Protein AF-A0AAW2A9U1-F1 (afdb_monomer_lite)

Radius of gyration: 33.57 Å; chains: 1; bounding box: 86×28×96 Å

Secondary structure (DSSP, 8-state):
-----------SSSSSSSSSSSSHHHHHHHHHHHHHHHHHHHHHHHHHHHHHHHHHHHHHHHHHHHHHHHHHT--THHHHHHHHHHHHHHHHHHHHHHHHHHHHHHHHHHHHHHHHH-

pLDDT: mean 83.43, std 19.93, range [36.94, 97.88]

Sequence (118 aa):
MSLSVKSYWPLLHLLDQGTECTLISRRKCNDQAQKRKALEDDIEDLEKKKRILVQLSTSLQKDADQLAEEAEGKAGTLIAHLITKSNTRRKRYKEKTNELQQIETELDTKGKELRSIQ

Organism: Culter alburnus (NCBI:txid194366)

Foldseek 3Di:
DDDDDDDDDPPPPPDPPPPVPPDPVVVVVVVLVVVLVVLVVVLVVLVVVLVVLVVLLVVLLVQLVVLQVVLVPDDDVSSVVSPVSSVVSVVVSVVSVVVSVVSVVVSVVSVVVSVVSD

Structure (mmCIF, N/CA/C/O backbone):
data_AF-A0AAW2A9U1-F1
#
_entry.id   AF-A0AAW2A9U1-F1
#
loop_
_atom_site.group_PDB
_atom_site.id
_atom_site.type_symbol
_atom_site.label_atom_id
_atom_site.label_alt_id
_atom_site.label_comp_id
_atom_site.label_asym_id
_atom_site.label_entity_id
_atom_site.label_seq_id
_atom_site.pdbx_PDB_ins_code
_atom_site.Cartn_x
_atom_site.Cartn_y
_atom_site.Cartn_z
_atom_site.occupancy
_atom_site.B_iso_or_equiv
_atom_site.auth_seq_id
_atom_site.auth_comp_id
_atom_site.auth_asym_id
_atom_site.auth_atom_id
_atom_site.pdbx_PDB_model_num
ATOM 1 N N . MET A 1 1 ? 66.330 -21.352 -68.884 1.00 36.94 1 MET A N 1
ATOM 2 C CA . MET A 1 1 ? 66.269 -21.544 -67.416 1.00 36.94 1 MET A CA 1
ATOM 3 C C . MET A 1 1 ? 65.740 -20.236 -66.842 1.00 36.94 1 MET A C 1
ATOM 5 O O . MET A 1 1 ? 66.300 -19.216 -67.194 1.00 36.94 1 MET A O 1
ATOM 9 N N . SER A 1 2 ? 64.652 -20.110 -66.094 1.00 40.06 2 SER A N 1
ATOM 10 C CA . SER A 1 2 ? 63.727 -21.062 -65.489 1.00 40.06 2 SER A CA 1
ATOM 11 C C . SER A 1 2 ? 62.408 -20.317 -65.246 1.00 40.06 2 SER A C 1
ATOM 13 O O . SER A 1 2 ? 62.415 -19.149 -64.867 1.00 40.06 2 SER A O 1
ATOM 15 N N . LEU A 1 3 ? 61.286 -20.993 -65.482 1.00 43.03 3 LEU A N 1
ATOM 16 C CA . LEU A 1 3 ? 59.955 -20.571 -65.051 1.00 43.03 3 LEU A CA 1
ATOM 17 C C . LEU A 1 3 ? 59.858 -20.683 -63.523 1.00 43.03 3 LEU A C 1
ATOM 19 O O . LEU A 1 3 ? 60.186 -21.745 -62.997 1.00 43.03 3 LEU A O 1
ATOM 23 N N . SER A 1 4 ? 59.321 -19.674 -62.828 1.00 40.41 4 SER A N 1
ATOM 24 C CA . SER A 1 4 ? 58.423 -19.944 -61.695 1.00 40.41 4 SER A CA 1
ATOM 25 C C . SER A 1 4 ? 57.732 -18.713 -61.112 1.00 40.41 4 SER A C 1
ATOM 27 O O . SER A 1 4 ? 58.341 -17.864 -60.477 1.00 40.41 4 SER A O 1
ATOM 29 N N . VAL A 1 5 ? 56.415 -18.722 -61.320 1.00 42.75 5 VAL A N 1
ATOM 30 C CA . VAL A 1 5 ? 55.359 -18.503 -60.323 1.00 42.75 5 VAL A CA 1
ATOM 31 C C . VAL A 1 5 ? 55.284 -17.130 -59.643 1.00 42.75 5 VAL A C 1
ATOM 33 O O . VAL A 1 5 ? 55.819 -16.870 -58.568 1.00 42.75 5 VAL A O 1
ATOM 36 N N . LYS A 1 6 ? 54.423 -16.310 -60.261 1.00 50.88 6 LYS A N 1
ATOM 37 C CA . LYS A 1 6 ? 53.470 -15.396 -59.615 1.00 50.88 6 LYS A CA 1
ATOM 38 C C . LYS A 1 6 ? 53.090 -15.878 -58.210 1.00 50.88 6 LYS A C 1
ATOM 40 O O . LYS A 1 6 ? 52.262 -16.774 -58.072 1.00 50.88 6 LYS A O 1
ATOM 45 N N . SER A 1 7 ? 53.639 -15.235 -57.190 1.00 43.06 7 SER A N 1
ATOM 46 C CA . SER A 1 7 ? 53.168 -15.375 -55.815 1.00 43.06 7 SER A CA 1
ATOM 47 C C . SER A 1 7 ? 52.505 -14.063 -55.430 1.00 43.06 7 SER A C 1
ATOM 49 O O . SER A 1 7 ? 53.150 -13.069 -55.110 1.00 43.06 7 SER A O 1
ATOM 51 N N . TYR A 1 8 ? 51.189 -14.076 -55.604 1.00 46.06 8 TYR A N 1
ATOM 52 C CA . TYR A 1 8 ? 50.225 -13.102 -55.121 1.00 46.06 8 TYR A CA 1
ATOM 53 C C . TYR A 1 8 ? 50.543 -12.704 -53.676 1.00 46.06 8 TYR A C 1
ATOM 55 O O . TYR A 1 8 ? 50.451 -13.541 -52.784 1.00 46.06 8 TYR A O 1
ATOM 63 N N . TRP A 1 9 ? 50.844 -11.430 -53.438 1.00 41.84 9 TRP A N 1
ATOM 64 C CA . TRP A 1 9 ? 50.662 -10.818 -52.123 1.00 41.84 9 TRP A CA 1
ATOM 65 C C . TRP A 1 9 ? 50.080 -9.405 -52.277 1.00 41.84 9 TRP A C 1
ATOM 67 O O . TRP A 1 9 ? 50.807 -8.418 -52.213 1.00 41.84 9 TRP A O 1
ATOM 77 N N . PRO A 1 10 ? 48.755 -9.270 -52.463 1.00 46.47 10 PRO A N 1
ATOM 78 C CA . PRO A 1 10 ? 48.037 -8.068 -52.089 1.00 46.47 10 PRO A CA 1
ATOM 79 C C . PRO A 1 10 ? 47.206 -8.389 -50.841 1.00 46.47 10 PRO A C 1
ATOM 81 O O . PRO A 1 10 ? 45.990 -8.526 -50.902 1.00 46.47 10 PRO A O 1
ATOM 84 N N . LEU A 1 11 ? 47.873 -8.562 -49.701 1.00 49.69 11 LEU A N 1
ATOM 85 C CA . LEU A 1 11 ? 47.223 -8.701 -48.390 1.00 49.69 11 LEU A CA 1
ATOM 86 C C . LEU A 1 11 ? 47.723 -7.639 -47.405 1.00 49.69 11 LEU A C 1
ATOM 88 O O . LEU A 1 11 ? 47.789 -7.862 -46.204 1.00 49.69 11 LEU A O 1
ATOM 92 N N . LEU A 1 12 ? 48.048 -6.451 -47.920 1.00 44.00 12 LEU A N 1
ATOM 93 C CA . LEU A 1 12 ? 48.275 -5.257 -47.102 1.00 44.00 12 LEU A CA 1
ATOM 94 C C . LEU A 1 12 ? 47.328 -4.110 -47.482 1.00 44.00 12 LEU A C 1
ATOM 96 O O . LEU A 1 12 ? 47.681 -2.941 -47.403 1.00 44.00 12 LEU A O 1
ATOM 100 N N . HIS A 1 13 ? 46.118 -4.449 -47.930 1.00 45.19 13 HIS A N 1
ATOM 101 C CA . HIS A 1 13 ? 45.089 -3.460 -48.256 1.00 45.19 13 HIS A CA 1
ATOM 102 C C . HIS A 1 13 ? 43.709 -3.846 -47.713 1.00 45.19 13 HIS A C 1
ATOM 104 O O . HIS A 1 13 ? 42.690 -3.562 -48.333 1.00 45.19 13 HIS A O 1
ATOM 110 N N . LEU A 1 14 ? 43.674 -4.542 -46.570 1.00 45.81 14 LEU A N 1
ATOM 111 C CA . LEU A 1 14 ? 42.421 -4.976 -45.949 1.00 45.81 14 LEU A CA 1
ATOM 112 C C . LEU A 1 14 ? 42.474 -4.977 -44.412 1.00 45.81 14 LEU A C 1
ATOM 114 O O . LEU A 1 14 ? 41.979 -5.896 -43.771 1.00 45.81 14 LEU A O 1
ATOM 118 N N . LEU A 1 15 ? 43.106 -3.968 -43.809 1.00 46.31 15 LEU A N 1
ATOM 119 C CA . LEU 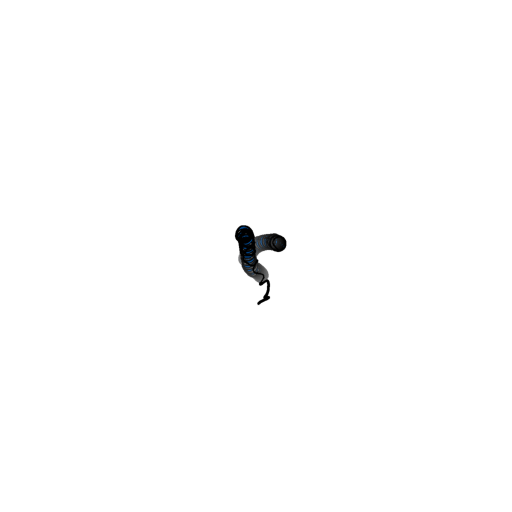A 1 15 ? 43.132 -3.825 -42.347 1.00 46.31 15 LEU A CA 1
ATOM 120 C C . LEU A 1 15 ? 42.914 -2.394 -41.847 1.00 46.31 15 LEU A C 1
ATOM 122 O O . LEU A 1 15 ? 43.143 -2.136 -40.674 1.00 46.31 15 LEU A O 1
ATOM 126 N N . ASP A 1 16 ? 42.407 -1.493 -42.695 1.00 41.94 16 ASP A N 1
ATOM 127 C CA . ASP A 1 16 ? 42.149 -0.103 -42.286 1.00 41.94 16 ASP A CA 1
ATOM 128 C C . ASP A 1 16 ? 40.764 0.422 -42.697 1.00 41.94 16 ASP A C 1
ATOM 130 O O . ASP A 1 16 ? 40.576 1.589 -43.013 1.00 41.94 16 ASP A O 1
ATOM 134 N N . GLN A 1 17 ? 39.759 -0.461 -42.714 1.00 42.12 17 GLN A N 1
ATOM 135 C CA . GLN A 1 17 ? 38.342 -0.073 -42.839 1.00 42.12 17 GLN A CA 1
ATOM 136 C C . GLN A 1 17 ? 37.445 -0.835 -41.849 1.00 42.12 17 GLN A C 1
ATOM 138 O O . GLN A 1 17 ? 36.319 -1.206 -42.167 1.00 42.12 17 GLN A O 1
ATOM 143 N N . GLY A 1 18 ? 37.952 -1.114 -40.642 1.00 44.97 18 GLY A N 1
ATOM 144 C CA . GLY A 1 18 ? 37.230 -1.909 -39.638 1.00 44.97 18 GLY A CA 1
ATOM 145 C C . GLY A 1 18 ? 37.141 -1.314 -38.232 1.00 44.97 18 GLY A C 1
ATOM 146 O O . GLY A 1 18 ? 36.465 -1.891 -37.386 1.00 44.97 18 GLY A O 1
ATOM 147 N N . THR A 1 19 ? 37.798 -0.189 -37.938 1.00 51.69 19 THR A N 1
ATOM 148 C CA . THR A 1 19 ? 37.912 0.322 -36.556 1.00 51.69 19 THR A CA 1
ATOM 149 C C . THR A 1 19 ? 37.100 1.587 -36.275 1.00 51.69 19 THR A C 1
ATOM 151 O O . THR A 1 19 ? 36.797 1.853 -35.111 1.00 51.69 19 THR A O 1
ATOM 154 N N . GLU A 1 20 ? 36.602 2.292 -37.294 1.00 43.75 20 GLU A N 1
ATOM 155 C CA . GLU A 1 20 ? 35.737 3.475 -37.114 1.00 43.75 20 GLU A CA 1
ATOM 156 C C . GLU A 1 20 ? 34.258 3.150 -36.831 1.00 43.75 20 GLU A C 1
ATOM 158 O O . GLU A 1 20 ? 33.389 4.017 -36.889 1.00 43.75 20 GLU A O 1
ATOM 163 N N . CYS A 1 21 ? 33.945 1.913 -36.439 1.00 52.94 21 CYS A N 1
ATOM 164 C CA . CYS A 1 21 ? 32.610 1.536 -35.976 1.00 52.94 21 CYS A C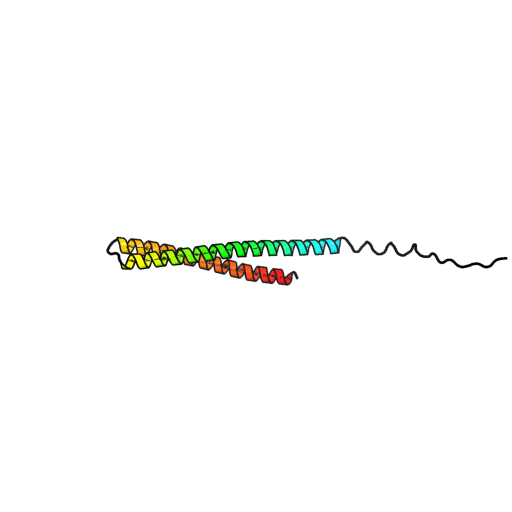A 1
ATOM 165 C C . CYS A 1 21 ? 32.632 0.992 -34.538 1.00 52.94 21 CYS A C 1
ATOM 167 O O . CYS A 1 21 ? 32.209 -0.133 -34.307 1.00 52.94 21 CYS A O 1
ATOM 169 N N . THR A 1 22 ? 33.179 1.716 -33.546 1.00 56.97 22 THR A N 1
ATOM 170 C CA . THR A 1 22 ? 33.371 1.084 -32.212 1.00 56.97 22 THR A CA 1
ATOM 171 C C . THR A 1 22 ? 33.151 1.926 -30.951 1.00 56.97 22 THR A C 1
ATOM 173 O O . THR A 1 22 ? 32.950 1.336 -29.891 1.00 56.97 22 THR A O 1
ATOM 176 N N . LEU A 1 23 ? 33.090 3.262 -30.992 1.00 57.88 23 LEU A N 1
ATOM 177 C CA . LEU A 1 23 ? 32.899 4.054 -29.757 1.00 57.88 23 LEU A CA 1
ATOM 178 C C . LEU A 1 23 ? 31.471 4.567 -29.553 1.00 57.88 23 LEU A C 1
ATOM 180 O O . LEU A 1 23 ? 30.930 4.439 -28.456 1.00 57.88 23 LEU A O 1
ATOM 184 N N . ILE A 1 24 ? 30.829 5.109 -30.591 1.00 63.50 24 ILE A N 1
ATOM 185 C CA . ILE A 1 24 ? 29.476 5.682 -30.475 1.00 63.50 24 ILE A CA 1
ATOM 186 C C . ILE A 1 24 ? 28.437 4.580 -30.223 1.00 63.50 24 ILE A C 1
ATOM 188 O O . ILE A 1 24 ? 27.625 4.706 -29.310 1.00 63.50 24 ILE A O 1
ATOM 192 N N . SER A 1 25 ? 28.498 3.471 -30.967 1.00 68.44 25 SER A N 1
ATOM 193 C CA . SER A 1 25 ? 27.601 2.319 -30.770 1.00 68.44 25 SER A CA 1
ATOM 194 C C . SER A 1 25 ? 27.806 1.651 -29.408 1.00 68.44 25 SER A C 1
ATOM 196 O O . SER A 1 25 ? 26.839 1.250 -28.766 1.00 68.44 25 SER A O 1
ATOM 198 N N . ARG A 1 26 ? 29.052 1.604 -28.916 1.00 68.44 26 ARG A N 1
ATOM 199 C CA . ARG A 1 26 ? 29.375 1.067 -27.587 1.00 68.44 26 ARG A CA 1
ATOM 200 C C . ARG A 1 26 ? 28.864 1.965 -26.461 1.00 68.44 26 ARG A C 1
ATOM 202 O O . ARG A 1 26 ? 28.325 1.446 -25.491 1.00 68.44 26 ARG A O 1
ATOM 209 N N . ARG A 1 27 ? 28.979 3.293 -26.602 1.00 70.44 27 ARG A N 1
ATOM 210 C CA . ARG A 1 27 ? 28.397 4.266 -25.660 1.00 70.44 27 ARG A CA 1
ATOM 211 C C . ARG A 1 27 ? 26.876 4.164 -25.624 1.00 70.44 27 ARG A C 1
ATOM 213 O O . ARG A 1 27 ? 26.336 3.954 -24.554 1.00 70.44 27 ARG A O 1
ATOM 220 N N . LYS A 1 28 ? 26.203 4.169 -26.781 1.00 73.44 28 LYS A N 1
ATOM 221 C CA . LYS A 1 28 ? 24.738 4.015 -26.859 1.00 73.44 28 LYS A CA 1
ATOM 222 C C . LYS A 1 28 ? 24.243 2.716 -26.210 1.00 73.44 28 LYS A C 1
ATOM 224 O O . LYS A 1 28 ? 23.271 2.746 -25.465 1.00 73.44 28 LYS A O 1
ATOM 229 N N . CYS A 1 29 ? 24.931 1.600 -26.457 1.00 74.38 29 CYS A N 1
ATOM 230 C CA . CYS A 1 29 ? 24.623 0.313 -25.829 1.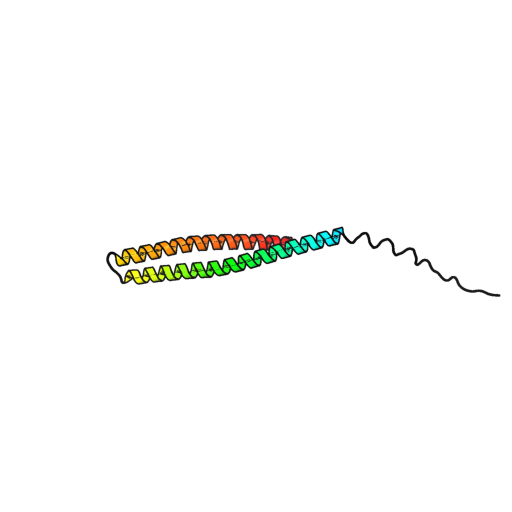00 74.38 29 CYS A CA 1
ATOM 231 C C . CYS A 1 29 ? 24.830 0.354 -24.304 1.00 74.38 29 CYS A C 1
ATOM 233 O O . CYS A 1 29 ? 23.979 -0.113 -23.551 1.00 74.38 29 CYS A O 1
ATOM 235 N N . ASN A 1 30 ? 25.923 0.967 -23.838 1.00 80.75 30 ASN A N 1
ATOM 236 C CA . ASN A 1 30 ? 26.197 1.118 -22.410 1.00 80.75 30 ASN A CA 1
ATOM 237 C C . ASN A 1 30 ? 25.172 2.032 -21.718 1.00 80.75 30 ASN A C 1
ATOM 239 O O . ASN A 1 30 ? 24.662 1.679 -20.661 1.00 80.75 30 ASN A O 1
ATOM 243 N N . ASP A 1 31 ? 24.809 3.154 -22.341 1.00 82.94 31 ASP A N 1
ATOM 244 C CA . ASP A 1 31 ? 23.808 4.090 -21.821 1.00 82.94 31 ASP A CA 1
ATOM 245 C C . ASP A 1 31 ? 22.430 3.417 -21.718 1.00 82.94 31 ASP A C 1
ATOM 247 O O . ASP A 1 31 ? 21.705 3.608 -20.743 1.00 82.94 31 ASP A O 1
ATOM 251 N N . GLN A 1 32 ? 22.062 2.592 -22.705 1.00 84.25 32 GLN A N 1
ATOM 252 C CA . GLN A 1 32 ? 20.818 1.820 -22.683 1.00 84.25 32 GLN A CA 1
ATOM 253 C C . GLN A 1 32 ? 20.840 0.737 -21.598 1.00 84.25 32 GLN A C 1
ATOM 255 O O . GLN A 1 32 ? 19.868 0.597 -20.858 1.00 84.25 32 GLN A O 1
ATOM 260 N N . ALA A 1 33 ? 21.955 0.016 -21.447 1.00 85.44 33 ALA A N 1
ATOM 261 C CA . ALA A 1 33 ? 22.125 -0.977 -20.389 1.00 85.44 33 ALA A CA 1
ATOM 262 C C . ALA A 1 33 ? 22.073 -0.345 -18.987 1.00 85.44 33 ALA A C 1
ATOM 264 O O . ALA A 1 33 ? 21.446 -0.901 -18.089 1.00 85.44 33 ALA A O 1
ATOM 265 N N . GLN A 1 34 ? 22.674 0.835 -18.807 1.00 88.12 34 GLN A N 1
ATOM 266 C CA . GLN A 1 34 ? 22.611 1.592 -17.555 1.00 88.12 34 GLN A CA 1
ATOM 267 C C . GLN A 1 34 ? 21.189 2.062 -17.241 1.00 88.12 34 GLN A C 1
ATOM 269 O O . GLN A 1 34 ? 20.737 1.891 -16.112 1.00 88.12 34 GLN A O 1
ATOM 274 N N . LYS A 1 35 ? 20.463 2.597 -18.231 1.00 88.12 35 LYS A N 1
ATOM 275 C CA . LYS A 1 35 ? 19.051 2.984 -18.070 1.00 88.12 35 LYS A CA 1
ATOM 276 C C . LYS A 1 35 ? 18.172 1.794 -17.699 1.00 88.12 35 LYS A C 1
ATOM 278 O O . LYS A 1 35 ? 17.343 1.914 -16.804 1.00 88.12 35 LYS A O 1
ATOM 283 N N . ARG A 1 36 ? 18.377 0.649 -18.357 1.00 89.69 36 ARG A N 1
ATOM 284 C CA . ARG A 1 36 ? 17.645 -0.583 -18.054 1.00 89.69 36 ARG A CA 1
ATOM 285 C C . ARG A 1 36 ? 17.905 -1.033 -16.621 1.00 89.69 36 ARG A C 1
ATOM 287 O O . ARG A 1 36 ? 16.955 -1.254 -15.885 1.00 89.69 36 ARG A O 1
ATOM 294 N N . LYS A 1 37 ? 19.178 -1.088 -16.221 1.00 91.56 37 LYS A N 1
ATOM 295 C CA . LYS A 1 37 ? 19.565 -1.481 -14.865 1.00 91.56 37 LYS A CA 1
ATOM 296 C C . LYS A 1 37 ? 18.972 -0.548 -13.806 1.00 91.56 37 LYS A C 1
ATOM 298 O O . LYS A 1 37 ? 18.415 -1.026 -12.834 1.00 91.56 37 LYS A O 1
ATOM 303 N N . ALA A 1 38 ? 19.037 0.767 -14.015 1.00 92.25 38 ALA A N 1
ATOM 304 C CA . ALA A 1 38 ? 18.455 1.728 -13.079 1.00 92.25 38 ALA A CA 1
ATOM 305 C C . ALA A 1 38 ? 16.935 1.536 -12.917 1.00 92.25 38 ALA A C 1
ATOM 307 O O . ALA A 1 38 ? 16.418 1.620 -11.809 1.00 92.25 38 ALA A O 1
ATOM 308 N N . LEU A 1 39 ? 16.221 1.233 -14.006 1.00 91.94 39 LEU A N 1
ATOM 309 C CA . LEU A 1 39 ? 14.791 0.924 -13.944 1.00 91.94 39 LEU A CA 1
ATOM 310 C C . LEU A 1 39 ? 14.500 -0.417 -13.263 1.00 91.94 39 LEU A C 1
ATOM 312 O O . LEU A 1 39 ? 13.517 -0.515 -12.536 1.00 91.94 39 LEU A O 1
ATOM 316 N N . GLU A 1 40 ? 15.327 -1.438 -13.493 1.00 92.75 40 GLU A N 1
ATOM 317 C CA . GLU A 1 40 ? 15.237 -2.730 -12.799 1.00 92.75 40 GLU A CA 1
ATOM 318 C C . GLU A 1 40 ? 15.428 -2.547 -11.281 1.00 92.75 40 GLU A C 1
ATOM 320 O O . GLU A 1 40 ? 14.601 -3.029 -10.507 1.00 92.75 40 GLU A O 1
ATOM 325 N N . ASP A 1 41 ? 16.447 -1.783 -10.871 1.00 95.19 41 ASP A N 1
ATOM 326 C CA . ASP A 1 41 ? 16.730 -1.456 -9.467 1.00 95.19 41 ASP A CA 1
ATOM 327 C C . ASP A 1 41 ? 15.553 -0.675 -8.831 1.00 95.19 41 ASP A C 1
ATOM 329 O O . ASP A 1 41 ? 15.076 -1.021 -7.745 1.00 95.19 41 ASP A O 1
ATOM 333 N N . ASP A 1 42 ? 15.009 0.329 -9.533 1.00 93.88 42 ASP A N 1
ATOM 334 C CA . ASP A 1 42 ? 13.837 1.097 -9.084 1.00 93.88 42 ASP A CA 1
ATOM 335 C C . ASP A 1 42 ? 12.591 0.213 -8.897 1.00 93.88 42 ASP A C 1
ATOM 337 O O . ASP A 1 42 ? 11.844 0.371 -7.925 1.00 93.88 42 ASP A O 1
ATOM 341 N N . ILE A 1 43 ? 12.339 -0.707 -9.835 1.00 95.56 43 ILE A N 1
ATOM 342 C CA . ILE A 1 43 ? 11.221 -1.656 -9.758 1.00 95.56 43 ILE A CA 1
ATOM 343 C C . ILE A 1 43 ? 11.398 -2.567 -8.542 1.00 95.56 43 ILE A C 1
ATOM 345 O O . ILE A 1 43 ? 10.444 -2.755 -7.785 1.00 95.56 43 ILE A O 1
ATOM 349 N N . GLU A 1 44 ? 12.605 -3.086 -8.310 1.00 96.56 44 GLU A N 1
ATOM 350 C CA . GLU A 1 44 ? 12.895 -3.939 -7.155 1.00 96.56 44 GLU A CA 1
ATOM 351 C C . GLU A 1 44 ? 12.601 -3.213 -5.830 1.00 96.56 44 GLU A C 1
ATOM 353 O O . GLU A 1 44 ? 11.978 -3.771 -4.915 1.00 96.56 44 GLU A O 1
ATOM 358 N N . ASP A 1 45 ? 12.994 -1.945 -5.724 1.00 95.94 45 ASP A N 1
ATOM 359 C CA . ASP A 1 45 ? 12.746 -1.131 -4.537 1.00 95.94 45 ASP A CA 1
ATOM 360 C C . ASP A 1 45 ? 11.263 -0.797 -4.341 1.00 95.94 45 ASP A C 1
ATOM 362 O O . ASP A 1 45 ? 10.758 -0.837 -3.210 1.00 95.94 45 ASP A O 1
ATOM 366 N N . LEU A 1 46 ? 10.527 -0.527 -5.420 1.00 95.62 46 LEU A N 1
ATOM 367 C CA . LEU A 1 46 ? 9.075 -0.358 -5.360 1.00 95.62 46 LEU A CA 1
ATOM 368 C C . LEU A 1 46 ? 8.365 -1.649 -4.943 1.00 95.62 46 LEU A C 1
ATOM 370 O O . LEU A 1 46 ? 7.440 -1.598 -4.131 1.00 95.62 46 LEU A O 1
ATOM 374 N N . GLU A 1 47 ? 8.813 -2.815 -5.407 1.00 96.19 47 GLU A N 1
ATOM 375 C CA . GLU A 1 47 ? 8.271 -4.097 -4.958 1.00 96.19 47 GLU A CA 1
ATOM 376 C C . GLU A 1 47 ? 8.538 -4.356 -3.470 1.00 96.19 47 GLU A C 1
ATOM 378 O O . GLU A 1 47 ? 7.657 -4.847 -2.754 1.00 96.19 47 GLU A O 1
ATOM 383 N N . LYS A 1 48 ? 9.730 -4.004 -2.966 1.00 97.44 48 LYS A N 1
ATOM 384 C CA . LYS A 1 48 ? 10.034 -4.072 -1.525 1.00 97.44 48 LYS A CA 1
ATOM 385 C C . LYS A 1 48 ? 9.077 -3.183 -0.732 1.00 97.44 48 LYS A C 1
ATOM 387 O O . LYS A 1 48 ? 8.468 -3.655 0.232 1.00 97.44 48 LYS A O 1
ATOM 392 N N . LYS A 1 49 ? 8.888 -1.929 -1.159 1.00 96.00 49 LYS A N 1
ATOM 393 C CA . LYS A 1 49 ? 7.941 -0.992 -0.529 1.00 96.00 49 LYS A CA 1
ATOM 394 C C . LYS A 1 49 ? 6.508 -1.524 -0.573 1.00 96.00 49 LYS A C 1
ATOM 396 O O . LYS A 1 49 ? 5.830 -1.513 0.454 1.00 96.00 49 LYS A O 1
ATOM 401 N N . LYS A 1 50 ? 6.076 -2.071 -1.715 1.00 96.38 50 LYS A N 1
ATOM 402 C CA . LYS A 1 50 ? 4.767 -2.719 -1.884 1.00 96.38 50 LYS A CA 1
ATOM 403 C C . LYS A 1 50 ? 4.554 -3.814 -0.840 1.00 96.38 50 LYS A C 1
ATOM 405 O O . LYS A 1 50 ? 3.544 -3.800 -0.138 1.00 96.38 50 LYS A O 1
ATOM 410 N N . ARG A 1 51 ? 5.512 -4.739 -0.696 1.00 97.12 51 ARG A N 1
ATOM 411 C CA . ARG A 1 51 ? 5.437 -5.834 0.291 1.00 97.12 51 ARG A CA 1
ATOM 412 C C . ARG A 1 51 ? 5.266 -5.305 1.716 1.00 97.12 51 ARG A C 1
ATOM 414 O O . ARG A 1 51 ? 4.408 -5.797 2.447 1.00 97.12 51 ARG A O 1
ATOM 421 N N . ILE A 1 52 ? 6.028 -4.276 2.086 1.00 97.00 52 ILE A N 1
ATOM 422 C CA . ILE A 1 52 ? 5.938 -3.645 3.410 1.00 97.00 52 ILE A CA 1
ATOM 423 C C . ILE A 1 52 ? 4.558 -3.004 3.617 1.00 97.00 52 ILE A C 1
ATOM 425 O O . ILE A 1 52 ? 3.923 -3.237 4.644 1.00 97.00 52 ILE A O 1
ATOM 429 N N . LEU A 1 53 ? 4.050 -2.239 2.647 1.00 96.12 53 LEU A N 1
ATOM 430 C CA . LEU A 1 53 ? 2.734 -1.599 2.757 1.00 96.12 53 LEU A CA 1
ATOM 431 C C . LEU A 1 53 ? 1.587 -2.609 2.857 1.00 96.12 53 LEU A C 1
ATOM 433 O O . LEU A 1 53 ? 0.651 -2.391 3.629 1.00 96.12 53 LEU A O 1
ATOM 437 N N . VAL A 1 54 ? 1.662 -3.735 2.144 1.00 96.69 54 VAL A N 1
ATOM 438 C CA . VAL A 1 54 ? 0.687 -4.832 2.270 1.00 96.69 54 VAL A CA 1
ATOM 439 C C . VAL A 1 54 ? 0.695 -5.409 3.688 1.00 96.69 54 VAL A C 1
ATOM 441 O O . VAL A 1 54 ? -0.364 -5.590 4.290 1.00 96.69 54 VAL A O 1
ATOM 444 N N . GLN A 1 55 ? 1.875 -5.648 4.265 1.00 96.88 55 GLN A N 1
ATOM 445 C CA . GLN A 1 55 ? 1.985 -6.138 5.643 1.00 96.88 55 GLN A CA 1
ATOM 446 C C . GLN A 1 55 ? 1.430 -5.125 6.655 1.00 96.88 55 GLN A C 1
ATOM 448 O O . GLN A 1 55 ? 0.653 -5.492 7.538 1.00 96.88 55 GLN A O 1
ATOM 453 N N . LEU A 1 56 ? 1.783 -3.844 6.508 1.00 96.31 56 LEU A N 1
ATOM 454 C CA . LEU A 1 56 ? 1.333 -2.777 7.404 1.00 96.31 56 LEU A CA 1
ATOM 455 C C . LEU A 1 56 ? -0.179 -2.545 7.324 1.00 96.31 56 LEU A C 1
ATOM 457 O O . LEU A 1 56 ? -0.827 -2.422 8.360 1.00 96.31 56 LEU A O 1
ATOM 461 N N . SER A 1 57 ? -0.749 -2.503 6.118 1.00 95.75 57 SER A N 1
ATOM 462 C CA . SER A 1 57 ? -2.196 -2.350 5.926 1.00 95.75 57 SER A CA 1
ATOM 463 C C . SER A 1 57 ? -2.956 -3.540 6.515 1.00 95.75 57 SER A C 1
ATOM 465 O O . SER A 1 57 ? -3.883 -3.343 7.297 1.00 95.75 57 SER A O 1
ATOM 467 N N . THR A 1 58 ? -2.500 -4.766 6.257 1.00 96.25 58 THR A N 1
ATOM 468 C CA . THR A 1 58 ? -3.096 -5.976 6.846 1.00 96.25 58 THR A CA 1
ATOM 469 C C . THR A 1 58 ? -3.072 -5.930 8.375 1.00 96.25 58 THR A C 1
ATOM 471 O O . THR A 1 58 ? -4.071 -6.244 9.017 1.00 96.25 58 THR A O 1
ATOM 474 N N . SER A 1 59 ? -1.948 -5.516 8.968 1.00 97.12 59 SER A N 1
ATOM 475 C CA . SER A 1 59 ? -1.815 -5.371 10.422 1.00 97.12 59 SER A CA 1
ATOM 476 C C . SER A 1 59 ? -2.770 -4.310 10.985 1.00 97.12 59 SER A C 1
ATOM 478 O O . SER A 1 59 ? -3.545 -4.590 11.896 1.00 97.12 59 SER A O 1
ATOM 480 N N . LEU A 1 60 ? -2.809 -3.118 10.378 1.00 96.50 60 LEU A N 1
ATOM 481 C CA . LEU A 1 60 ? -3.704 -2.032 10.794 1.00 96.50 60 LEU A CA 1
ATOM 482 C C . LEU A 1 60 ? -5.181 -2.425 10.729 1.00 96.50 60 LEU A C 1
ATOM 484 O O . LEU A 1 60 ? -5.946 -2.019 11.604 1.00 96.50 60 LEU A O 1
ATOM 488 N N . GLN A 1 61 ? -5.573 -3.184 9.703 1.00 97.19 61 GLN A N 1
ATOM 489 C CA . GLN A 1 61 ? -6.932 -3.695 9.561 1.00 97.19 61 GLN A CA 1
ATOM 490 C C . GLN A 1 61 ? -7.260 -4.692 10.673 1.00 97.19 61 GLN A C 1
ATOM 492 O O . GLN A 1 61 ? -8.221 -4.475 11.405 1.00 97.19 61 GLN A O 1
ATOM 497 N N . LYS A 1 62 ? -6.414 -5.714 10.865 1.00 97.88 62 LYS A N 1
ATOM 498 C CA . LYS A 1 62 ? -6.588 -6.714 11.930 1.00 97.88 62 LYS A CA 1
ATOM 499 C C . LYS A 1 62 ? -6.710 -6.070 13.303 1.00 97.88 62 LYS A C 1
ATOM 501 O O . LYS A 1 62 ? -7.631 -6.376 14.049 1.00 97.88 62 LYS A O 1
ATOM 506 N N . ASP A 1 63 ? -5.823 -5.131 13.609 1.00 97.44 63 ASP A N 1
ATOM 507 C CA . ASP A 1 63 ? -5.847 -4.435 14.886 1.00 97.44 63 ASP A CA 1
ATOM 508 C C . ASP A 1 63 ? -7.100 -3.561 15.057 1.00 97.44 63 ASP A C 1
ATOM 510 O O . ASP A 1 63 ? -7.589 -3.373 16.171 1.00 97.44 63 ASP A O 1
ATOM 514 N N . ALA A 1 64 ? -7.600 -2.961 13.971 1.00 96.94 64 ALA A N 1
ATOM 515 C CA . ALA A 1 64 ? -8.830 -2.179 14.010 1.00 96.94 64 ALA A CA 1
ATOM 516 C C . ALA A 1 64 ? -10.051 -3.065 14.271 1.00 96.94 64 ALA A C 1
ATOM 518 O O . ALA A 1 64 ? -10.939 -2.657 15.024 1.00 96.94 64 ALA A O 1
ATOM 519 N N . ASP A 1 65 ? -10.079 -4.248 13.665 1.00 97.56 65 ASP A N 1
ATOM 520 C CA . ASP A 1 65 ? -11.164 -5.213 13.805 1.00 97.56 65 ASP A CA 1
ATOM 521 C C . ASP A 1 65 ? -11.147 -5.856 15.193 1.00 97.56 65 ASP A C 1
ATOM 523 O O . ASP A 1 65 ? -12.181 -5.869 15.854 1.00 97.56 65 ASP A O 1
ATOM 527 N N . GLN A 1 66 ? -9.969 -6.217 15.711 1.00 97.62 66 GLN A N 1
ATOM 528 C CA . GLN A 1 66 ? -9.821 -6.678 17.093 1.00 97.62 66 GLN A CA 1
ATOM 529 C C . GLN A 1 66 ? -10.308 -5.624 18.097 1.00 97.62 66 GLN A C 1
ATOM 531 O O . GLN A 1 66 ? -11.052 -5.937 19.020 1.00 97.62 66 GLN A O 1
ATOM 536 N N . LEU A 1 67 ? -9.938 -4.351 17.914 1.00 96.38 67 LEU A N 1
ATOM 537 C CA . LEU A 1 67 ? -10.423 -3.274 18.786 1.00 96.38 67 LEU A CA 1
ATOM 538 C C . LEU A 1 67 ? -11.940 -3.075 18.699 1.00 96.38 67 LEU A C 1
ATOM 540 O O . LEU A 1 67 ? -12.536 -2.604 19.665 1.00 96.38 67 LEU A O 1
ATOM 544 N N . ALA A 1 68 ? -12.549 -3.365 17.547 1.00 96.06 68 ALA A N 1
ATOM 545 C CA . ALA A 1 68 ? -13.994 -3.281 17.379 1.00 96.06 68 ALA A CA 1
ATOM 546 C C . ALA A 1 68 ? -14.696 -4.443 18.095 1.00 96.06 68 ALA A C 1
ATOM 548 O O . ALA A 1 68 ? -15.617 -4.189 18.863 1.00 96.06 68 ALA A O 1
ATOM 549 N N . GLU A 1 69 ? -14.200 -5.670 17.932 1.00 96.31 69 GLU A N 1
ATOM 550 C CA . GLU A 1 69 ? -14.697 -6.862 18.632 1.00 96.31 69 GLU A CA 1
ATOM 551 C C . GLU A 1 69 ? -14.560 -6.716 20.156 1.00 96.31 69 GLU A C 1
ATOM 553 O O . GLU A 1 69 ? -15.513 -6.924 20.905 1.00 96.31 69 GLU A O 1
ATOM 558 N N . GLU A 1 70 ? -13.404 -6.245 20.636 1.00 95.31 70 GLU A N 1
ATOM 559 C CA . GLU A 1 70 ? -13.196 -5.958 22.058 1.00 95.31 70 GLU A CA 1
ATOM 560 C C . GLU A 1 70 ? -14.196 -4.927 22.592 1.00 95.31 70 GLU A C 1
ATOM 562 O O . GLU A 1 70 ? -14.571 -4.999 23.763 1.00 95.31 70 GLU A O 1
ATOM 567 N N . ALA A 1 71 ? -14.626 -3.970 21.765 1.00 95.69 71 ALA A N 1
ATOM 568 C CA . ALA A 1 71 ? -15.557 -2.922 22.162 1.00 95.69 71 ALA A CA 1
ATOM 569 C C . ALA A 1 71 ? -16.980 -3.453 22.399 1.00 95.69 71 ALA A C 1
ATOM 571 O O . ALA A 1 71 ? -17.661 -2.935 23.285 1.00 95.69 71 ALA A O 1
ATOM 572 N N . GLU A 1 72 ? -17.406 -4.496 21.677 1.00 92.75 72 GLU A N 1
ATOM 573 C CA . GLU A 1 72 ? -18.743 -5.104 21.801 1.00 92.75 72 GLU A CA 1
ATOM 574 C C . GLU A 1 72 ? -19.003 -5.667 23.207 1.00 92.75 72 GLU A C 1
ATOM 576 O O . GLU A 1 72 ? -20.128 -5.632 23.701 1.00 92.75 72 GLU A O 1
ATOM 581 N N . GLY A 1 73 ? -17.949 -6.120 23.895 1.00 91.94 73 GLY A N 1
ATOM 582 C CA . GLY A 1 73 ? -18.023 -6.626 25.268 1.00 91.94 73 GLY A CA 1
ATOM 583 C C . GLY A 1 73 ? -17.852 -5.568 26.365 1.00 91.94 73 GLY A C 1
ATOM 584 O O . GLY A 1 73 ? -17.767 -5.931 27.542 1.00 91.94 73 GLY A O 1
ATOM 585 N N . LYS A 1 74 ? -17.727 -4.275 26.026 1.00 94.75 74 LYS A N 1
ATOM 586 C CA . LYS A 1 74 ? -17.490 -3.185 26.995 1.00 94.75 74 LYS A CA 1
ATOM 587 C C . LYS A 1 74 ? -18.657 -2.200 27.035 1.00 94.75 74 LYS A C 1
ATOM 589 O O . LYS A 1 74 ? -19.451 -2.094 26.111 1.00 94.75 74 LYS A O 1
ATOM 594 N N . ALA A 1 75 ? -18.729 -1.427 28.117 1.00 93.94 75 ALA A N 1
ATOM 595 C CA . ALA A 1 75 ? -19.758 -0.411 28.325 1.00 93.94 75 ALA A CA 1
ATOM 596 C C . ALA A 1 75 ? -19.155 0.939 28.745 1.00 93.94 75 ALA A C 1
ATOM 598 O O . ALA A 1 75 ? -17.991 1.032 29.1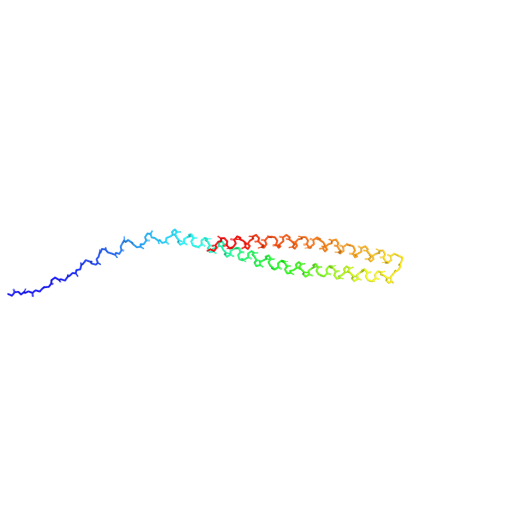50 1.00 93.94 75 ALA A O 1
ATOM 599 N N . GLY A 1 76 ? -19.962 1.998 28.646 1.00 93.81 76 GLY A N 1
ATOM 600 C CA . GLY A 1 76 ? -19.621 3.338 29.124 1.00 93.81 76 GLY A CA 1
ATOM 601 C C . GLY A 1 76 ? -18.458 3.997 28.375 1.00 93.81 76 GLY A C 1
ATOM 602 O O . GLY A 1 76 ? -18.417 4.050 27.150 1.00 93.81 76 GLY A O 1
ATOM 603 N N . THR A 1 77 ? -17.494 4.540 29.110 1.00 94.31 77 THR A N 1
ATOM 604 C CA . THR A 1 77 ? -16.346 5.252 28.523 1.00 94.31 77 THR A CA 1
ATOM 605 C C . THR A 1 77 ? -15.356 4.317 27.826 1.00 94.31 77 THR A C 1
ATOM 607 O O . THR A 1 77 ? -14.671 4.729 26.889 1.00 94.31 77 THR A O 1
ATOM 610 N N . LEU A 1 78 ? -15.295 3.047 28.238 1.00 93.81 78 LEU A N 1
ATOM 611 C CA . LEU A 1 78 ? -14.344 2.081 27.697 1.00 93.81 78 LEU A CA 1
ATOM 612 C C . LEU A 1 78 ? -14.688 1.668 26.258 1.00 93.81 78 LEU A C 1
ATOM 614 O O . LEU A 1 78 ? -13.789 1.602 25.422 1.00 93.81 78 LEU A O 1
ATOM 618 N N . ILE A 1 79 ? -15.975 1.470 25.944 1.00 96.50 79 ILE A N 1
ATOM 619 C CA . ILE A 1 79 ? -16.425 1.203 24.565 1.00 96.50 79 ILE A CA 1
ATOM 620 C C . ILE A 1 79 ? -16.115 2.394 23.648 1.00 96.50 79 ILE A C 1
ATOM 622 O O . ILE A 1 79 ? -15.544 2.214 22.574 1.00 96.50 79 ILE A O 1
ATOM 626 N N . ALA A 1 80 ? -16.384 3.624 24.098 1.00 95.94 80 ALA A N 1
ATOM 627 C CA . ALA A 1 80 ? -16.094 4.830 23.320 1.00 95.94 80 ALA A CA 1
ATOM 628 C C . ALA A 1 80 ? -14.591 4.981 23.012 1.00 95.94 80 ALA A C 1
ATOM 630 O O . ALA A 1 80 ? -14.207 5.345 21.895 1.00 95.94 80 ALA A O 1
ATOM 631 N N . HIS A 1 81 ? -13.727 4.651 23.978 1.00 96.00 81 HIS A N 1
ATOM 632 C CA . HIS A 1 81 ? -12.272 4.666 23.798 1.00 96.00 81 HIS A CA 1
ATOM 633 C C . HIS A 1 81 ? -11.796 3.641 22.764 1.00 96.00 81 HIS A C 1
ATOM 635 O O . HIS A 1 81 ? -10.996 3.973 21.884 1.00 96.00 81 HIS A O 1
ATOM 641 N N . LEU A 1 82 ? -12.301 2.406 22.838 1.00 96.38 82 LEU A N 1
ATOM 642 C CA . LEU A 1 82 ? -11.950 1.335 21.901 1.00 96.38 82 LEU A CA 1
ATOM 643 C C . LEU A 1 82 ? -12.425 1.650 20.478 1.00 96.38 82 LEU A C 1
ATOM 645 O O . LEU A 1 82 ? -11.630 1.556 19.540 1.00 96.38 82 LEU A O 1
ATOM 649 N N . ILE A 1 83 ? -13.657 2.149 20.322 1.00 95.94 83 ILE A N 1
ATOM 650 C CA . ILE A 1 83 ? -14.191 2.602 19.028 1.00 95.94 83 ILE A CA 1
ATOM 651 C C . ILE A 1 83 ? -13.321 3.721 18.442 1.00 95.94 83 ILE A C 1
ATOM 653 O O . ILE A 1 83 ? -12.953 3.679 17.267 1.00 95.94 83 ILE A O 1
ATOM 657 N N . THR A 1 84 ? -12.928 4.704 19.256 1.00 97.06 84 THR A N 1
ATOM 658 C CA . THR A 1 84 ? -12.078 5.819 18.804 1.00 97.06 84 THR A CA 1
ATOM 659 C C . THR A 1 84 ? -10.716 5.324 18.306 1.00 97.06 84 THR A C 1
ATOM 661 O O . THR A 1 84 ? -10.245 5.735 17.236 1.00 97.06 84 THR A O 1
ATOM 664 N N . LYS A 1 85 ? -10.088 4.395 19.039 1.00 97.12 85 LYS A N 1
ATOM 665 C CA . LYS A 1 85 ? -8.830 3.762 18.617 1.00 97.12 85 LYS A CA 1
ATOM 666 C C . LYS A 1 85 ? -9.000 2.952 17.331 1.00 97.12 85 LYS A C 1
ATOM 668 O O . LYS A 1 85 ? -8.181 3.103 16.424 1.00 97.12 85 LYS A O 1
ATOM 673 N N . SER A 1 86 ? -10.055 2.142 17.235 1.00 96.69 86 SER A N 1
ATOM 674 C CA . SER A 1 86 ? -10.380 1.353 16.039 1.00 96.69 86 SER A CA 1
ATOM 675 C C . SER A 1 86 ? -10.525 2.259 14.810 1.00 96.69 86 SER A C 1
ATOM 677 O O . SER A 1 86 ? -9.838 2.071 13.804 1.00 96.69 86 SER A O 1
ATOM 679 N N . ASN A 1 87 ? -11.298 3.343 14.924 1.00 97.31 87 ASN A N 1
ATOM 680 C CA . ASN A 1 87 ? -11.497 4.312 13.843 1.00 97.31 87 ASN A CA 1
ATOM 681 C C . ASN A 1 87 ? -10.199 5.012 13.422 1.00 97.31 87 ASN A C 1
ATOM 683 O O . ASN A 1 87 ? -9.962 5.223 12.231 1.00 97.31 87 ASN A O 1
ATOM 687 N N . THR A 1 88 ? -9.318 5.319 14.377 1.00 97.81 88 THR A N 1
ATOM 688 C CA . THR A 1 88 ? -7.995 5.888 14.076 1.00 97.81 88 THR A CA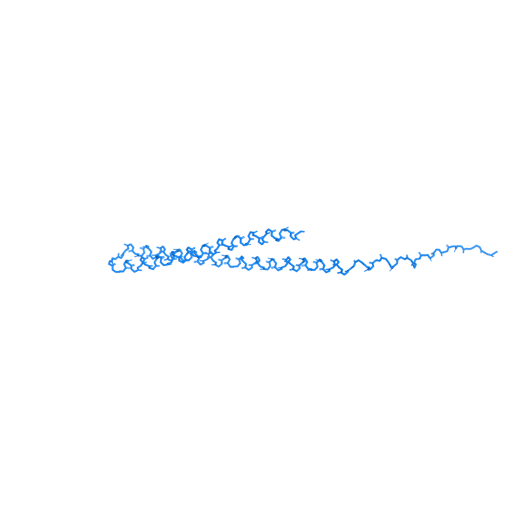 1
ATOM 689 C C . THR A 1 88 ? -7.151 4.924 13.241 1.00 97.81 88 THR A C 1
ATOM 691 O O . THR A 1 88 ? -6.522 5.342 12.265 1.00 97.81 88 THR A O 1
ATOM 694 N N . ARG A 1 89 ? -7.159 3.627 13.577 1.00 96.19 89 ARG A N 1
ATOM 695 C CA . ARG A 1 89 ? -6.457 2.604 12.787 1.00 96.19 89 ARG A CA 1
ATOM 696 C C . ARG A 1 89 ? -7.076 2.428 11.401 1.00 96.19 89 ARG A C 1
ATOM 698 O O . ARG A 1 89 ? -6.322 2.384 10.435 1.00 96.19 89 ARG A O 1
ATOM 705 N N . ARG A 1 90 ? -8.409 2.450 11.268 1.00 97.06 90 ARG A N 1
ATOM 706 C CA . ARG A 1 90 ? -9.094 2.407 9.956 1.00 97.06 90 ARG A CA 1
ATOM 707 C C . ARG A 1 90 ? -8.730 3.586 9.058 1.00 97.06 90 ARG A C 1
ATOM 709 O O . ARG A 1 90 ? -8.523 3.404 7.860 1.00 97.06 90 ARG A O 1
ATOM 716 N N . LYS A 1 91 ? -8.598 4.788 9.628 1.00 97.69 91 LYS A N 1
ATOM 717 C CA . LYS A 1 91 ? -8.133 5.963 8.877 1.00 97.69 91 LYS A CA 1
ATOM 718 C C . LYS A 1 91 ? -6.719 5.744 8.328 1.00 97.69 91 LYS A C 1
ATOM 720 O O . LYS A 1 91 ? -6.504 5.910 7.132 1.00 97.69 91 LYS A O 1
ATOM 725 N N . ARG A 1 92 ? -5.788 5.301 9.179 1.00 96.38 92 ARG A N 1
ATOM 726 C CA . ARG A 1 92 ? -4.405 4.997 8.768 1.00 96.38 92 ARG A CA 1
ATOM 727 C C . ARG A 1 92 ? -4.325 3.853 7.760 1.00 96.38 92 ARG A C 1
ATOM 729 O O . ARG A 1 92 ? -3.525 3.916 6.836 1.00 96.38 92 ARG A O 1
ATOM 736 N N . TYR A 1 93 ? -5.155 2.824 7.922 1.00 97.06 93 TYR A N 1
ATOM 737 C CA . TYR A 1 93 ? -5.286 1.738 6.954 1.00 97.06 93 TYR A CA 1
ATOM 738 C C . TYR A 1 93 ? -5.623 2.299 5.573 1.00 97.06 93 TYR A C 1
ATOM 740 O O . TYR A 1 93 ? -4.881 2.059 4.629 1.00 97.06 93 TYR A O 1
ATOM 748 N N . LYS A 1 94 ? -6.665 3.135 5.475 1.00 96.81 94 LYS A N 1
ATOM 749 C CA . LYS A 1 94 ? -7.070 3.766 4.213 1.00 96.81 94 LYS A CA 1
ATOM 750 C C . LYS A 1 94 ? -5.946 4.596 3.586 1.00 96.81 94 LYS A C 1
ATOM 752 O O . LYS A 1 94 ? -5.734 4.518 2.382 1.00 96.81 94 LYS A O 1
ATOM 757 N N . GLU A 1 95 ? -5.213 5.363 4.392 1.00 96.56 95 GLU A N 1
ATOM 758 C CA . GLU A 1 95 ? -4.043 6.121 3.927 1.00 96.56 95 GLU A CA 1
ATOM 759 C C . GLU A 1 95 ? -2.973 5.192 3.327 1.00 96.56 95 GLU A C 1
ATOM 761 O O . GLU A 1 95 ? -2.479 5.454 2.232 1.00 96.56 95 GLU A O 1
ATOM 766 N N . LYS A 1 96 ? -2.668 4.070 3.992 1.00 95.44 96 LYS A N 1
ATOM 767 C CA . LYS A 1 96 ? -1.681 3.090 3.513 1.00 95.44 96 LYS A CA 1
ATOM 768 C C . LYS A 1 96 ? -2.143 2.330 2.273 1.00 95.44 96 LYS A C 1
ATOM 770 O O . LYS A 1 96 ? -1.323 2.056 1.403 1.00 95.44 96 LYS A O 1
ATOM 775 N N . THR A 1 97 ? -3.432 2.027 2.154 1.00 95.25 97 THR A N 1
ATOM 776 C CA . THR A 1 97 ? -3.987 1.393 0.950 1.00 95.25 97 THR A CA 1
ATOM 777 C C . THR A 1 97 ? -3.953 2.345 -0.249 1.00 95.25 97 THR A C 1
ATOM 779 O O . THR A 1 97 ? -3.656 1.915 -1.359 1.00 95.25 97 THR A O 1
ATOM 782 N N . ASN A 1 98 ? -4.169 3.647 -0.037 1.00 96.56 98 ASN A N 1
ATOM 783 C CA . ASN A 1 98 ? -4.009 4.647 -1.097 1.00 96.56 98 ASN A CA 1
ATOM 784 C C . ASN A 1 98 ? -2.546 4.762 -1.557 1.00 96.56 98 ASN A C 1
ATOM 786 O O . ASN A 1 98 ? -2.281 4.817 -2.754 1.00 96.56 98 ASN A O 1
ATOM 790 N N . GLU A 1 99 ? -1.596 4.780 -0.616 1.00 95.50 99 GLU A N 1
ATOM 791 C CA . GLU A 1 99 ? -0.157 4.771 -0.920 1.00 95.50 99 GLU A CA 1
ATOM 792 C C . GLU A 1 99 ? 0.235 3.507 -1.704 1.00 95.50 99 GLU A C 1
ATOM 794 O O . GLU A 1 99 ? 0.948 3.583 -2.702 1.00 95.50 99 GLU A O 1
ATOM 799 N N . LEU A 1 100 ? -0.301 2.346 -1.312 1.00 95.19 100 LEU A N 1
ATOM 800 C CA . LEU A 1 100 ? -0.106 1.084 -2.023 1.00 95.19 100 LEU A CA 1
ATOM 801 C C . LEU A 1 100 ? -0.595 1.169 -3.477 1.00 95.19 100 LEU A C 1
ATOM 803 O O . LEU A 1 100 ? 0.132 0.768 -4.382 1.00 95.19 100 LEU A O 1
ATOM 807 N N . GLN A 1 101 ? -1.779 1.739 -3.709 1.00 96.31 101 GLN A N 1
ATOM 808 C CA . GLN A 1 101 ? -2.329 1.915 -5.056 1.00 96.31 101 GLN A CA 1
ATOM 809 C C . GLN A 1 101 ? -1.459 2.838 -5.929 1.00 96.31 101 GLN A C 1
ATOM 811 O O . GLN A 1 101 ? -1.303 2.603 -7.131 1.00 96.31 101 GLN A O 1
ATOM 816 N N . GLN A 1 102 ? -0.863 3.878 -5.337 1.00 96.62 102 GLN A N 1
ATOM 817 C CA . GLN A 1 102 ? 0.086 4.745 -6.042 1.00 96.62 102 GLN A CA 1
ATOM 818 C C . GLN A 1 102 ? 1.338 3.968 -6.462 1.00 96.62 102 GLN A C 1
ATOM 820 O O . GLN A 1 102 ? 1.725 4.042 -7.627 1.00 96.62 102 GLN A O 1
ATOM 825 N N . ILE A 1 103 ? 1.908 3.155 -5.564 1.00 95.88 103 ILE A N 1
ATOM 826 C CA . ILE A 1 103 ? 3.058 2.294 -5.883 1.00 95.88 103 ILE A CA 1
ATOM 827 C C . ILE A 1 103 ? 2.716 1.286 -6.984 1.00 95.88 103 ILE A C 1
ATOM 829 O O . ILE A 1 103 ? 3.532 1.045 -7.867 1.00 95.88 103 ILE A O 1
ATOM 833 N N . GLU A 1 104 ? 1.519 0.700 -6.972 1.00 95.06 104 GLU A N 1
ATOM 834 C CA . GLU A 1 104 ? 1.089 -0.224 -8.029 1.00 95.06 104 GLU A CA 1
ATOM 835 C C . GLU A 1 104 ? 0.977 0.461 -9.395 1.00 95.06 104 GLU A C 1
ATOM 837 O O . GLU A 1 104 ? 1.376 -0.113 -10.408 1.00 95.06 104 GLU A O 1
ATOM 842 N N . THR A 1 105 ? 0.504 1.708 -9.418 1.00 96.62 105 THR A N 1
ATOM 843 C CA . THR A 1 105 ? 0.446 2.524 -10.639 1.00 96.62 105 THR A CA 1
ATOM 844 C C . THR A 1 105 ? 1.850 2.881 -11.140 1.00 96.62 105 THR A C 1
ATOM 846 O O . THR A 1 105 ? 2.121 2.835 -12.344 1.00 96.62 105 THR A O 1
ATOM 849 N N . GLU A 1 106 ? 2.765 3.210 -10.226 1.00 95.31 106 GLU A N 1
ATOM 850 C CA . GLU A 1 106 ? 4.162 3.499 -10.555 1.00 95.31 106 GLU A CA 1
ATOM 851 C C . GLU A 1 106 ? 4.888 2.255 -11.088 1.00 95.31 106 GLU A C 1
ATOM 853 O O . GLU A 1 106 ? 5.571 2.340 -12.107 1.00 95.31 106 GLU A O 1
ATOM 858 N N . LEU A 1 107 ? 4.680 1.087 -10.469 1.00 94.69 107 LEU A N 1
ATOM 859 C CA . LEU A 1 107 ? 5.211 -0.197 -10.940 1.00 94.69 107 LEU A CA 1
ATOM 860 C C . LEU A 1 107 ? 4.723 -0.541 -12.349 1.00 94.69 107 LEU A C 1
ATOM 862 O O . LEU A 1 107 ? 5.520 -0.975 -13.179 1.00 94.69 107 LEU A O 1
ATOM 866 N N . ASP A 1 108 ? 3.438 -0.332 -12.648 1.00 94.62 108 ASP A N 1
ATOM 867 C CA 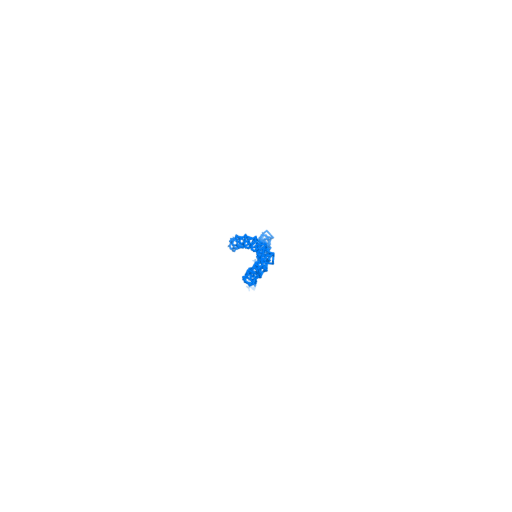. ASP A 1 108 ? 2.911 -0.550 -14.000 1.00 94.62 108 ASP A CA 1
ATOM 868 C C . ASP A 1 108 ? 3.554 0.407 -15.017 1.00 94.62 108 ASP A C 1
ATOM 870 O O . ASP A 1 108 ? 3.942 -0.007 -16.113 1.00 94.62 108 ASP A O 1
ATOM 874 N N . THR A 1 109 ? 3.737 1.673 -14.635 1.00 95.50 109 THR A N 1
ATOM 875 C CA . THR A 1 109 ? 4.371 2.694 -15.482 1.00 95.50 109 THR A CA 1
ATOM 876 C C . THR A 1 109 ? 5.835 2.355 -15.762 1.00 95.50 109 THR A C 1
ATOM 878 O O . THR A 1 109 ? 6.209 2.199 -16.925 1.00 95.50 109 THR A O 1
ATOM 881 N N . LYS A 1 110 ? 6.648 2.129 -14.723 1.00 92.56 110 LYS A N 1
ATOM 882 C CA . LYS A 1 110 ? 8.057 1.728 -14.877 1.00 92.56 110 LYS A CA 1
ATOM 883 C C . LYS A 1 110 ? 8.195 0.384 -15.593 1.00 92.56 110 LYS A C 1
ATOM 885 O O . LYS A 1 110 ? 9.098 0.205 -16.403 1.00 92.56 110 LYS A O 1
ATOM 890 N N . GLY A 1 111 ? 7.268 -0.549 -15.372 1.00 91.81 111 GLY A N 1
ATOM 891 C CA . GLY A 1 111 ? 7.222 -1.816 -16.099 1.00 91.81 111 GLY A CA 1
ATOM 892 C C . GLY A 1 111 ? 6.968 -1.633 -17.601 1.00 91.81 111 GLY A C 1
ATOM 893 O O . GLY A 1 111 ? 7.559 -2.342 -18.417 1.00 91.81 111 GLY A O 1
ATOM 894 N N . LYS A 1 112 ? 6.115 -0.677 -17.992 1.00 93.75 112 LYS A N 1
ATOM 895 C CA . LYS A 1 112 ? 5.917 -0.288 -19.402 1.00 93.75 112 LYS A CA 1
ATOM 896 C C . LYS A 1 112 ? 7.165 0.377 -19.978 1.00 93.75 112 LYS A C 1
ATOM 898 O O . LYS A 1 112 ? 7.562 0.028 -21.088 1.00 93.75 112 LYS A O 1
ATOM 903 N N . GLU A 1 113 ? 7.797 1.276 -19.227 1.00 91.56 113 GLU A N 1
ATOM 904 C CA . GLU A 1 113 ? 9.053 1.924 -19.628 1.00 91.56 113 GLU A CA 1
ATOM 905 C C . GLU A 1 113 ? 10.163 0.894 -19.860 1.00 91.56 113 GLU A C 1
ATOM 907 O O . GLU A 1 113 ? 10.813 0.918 -20.904 1.00 91.56 113 GLU A O 1
ATOM 912 N N . LEU A 1 114 ? 10.319 -0.077 -18.958 1.00 89.62 114 LEU A N 1
ATOM 913 C CA . LEU A 1 114 ? 11.305 -1.145 -19.098 1.00 89.62 114 LEU A CA 1
ATOM 914 C C . LEU A 1 114 ? 11.083 -1.967 -20.378 1.00 89.62 114 LEU A C 1
ATOM 916 O O . LEU A 1 114 ? 12.036 -2.232 -21.109 1.00 89.62 114 LEU A O 1
ATOM 920 N N . ARG A 1 115 ? 9.825 -2.308 -20.697 1.00 90.06 115 ARG A N 1
ATOM 921 C CA . ARG A 1 115 ? 9.469 -3.000 -21.951 1.00 90.06 115 ARG A CA 1
ATOM 922 C C . ARG A 1 115 ? 9.738 -2.159 -23.198 1.00 90.06 115 ARG A C 1
ATOM 924 O O . ARG A 1 115 ? 9.999 -2.723 -24.249 1.00 90.06 115 ARG A O 1
ATOM 931 N N . SER A 1 116 ? 9.682 -0.830 -23.093 1.00 88.44 116 SER A N 1
ATOM 932 C CA . SER A 1 116 ? 9.996 0.074 -24.211 1.00 88.44 116 SER A CA 1
ATOM 933 C C . SER A 1 116 ? 11.498 0.225 -24.481 1.00 88.44 116 SER A C 1
ATOM 935 O O . SER A 1 116 ? 11.881 0.745 -25.525 1.00 88.44 116 SER A O 1
ATOM 937 N N . ILE A 1 117 ? 12.342 -0.205 -23.535 1.00 80.31 117 ILE A N 1
ATOM 938 C CA . ILE A 1 117 ? 13.808 -0.148 -23.627 1.00 80.31 117 ILE A CA 1
ATOM 939 C C . ILE A 1 117 ? 14.398 -1.468 -24.161 1.00 80.31 117 ILE A C 1
ATOM 941 O O . ILE A 1 117 ? 15.578 -1.481 -24.524 1.00 80.31 117 ILE A O 1
ATOM 945 N N . GLN A 1 118 ? 13.602 -2.548 -24.220 1.00 57.88 118 GLN A N 1
ATOM 946 C CA . GLN A 1 118 ? 13.951 -3.821 -24.875 1.00 57.88 118 GLN A CA 1
ATOM 947 C C . GLN A 1 118 ? 14.043 -3.662 -26.394 1.00 57.88 118 GLN A C 1
ATOM 949 O O . GLN A 1 118 ? 14.988 -4.254 -26.961 1.00 57.88 118 GLN A O 1
#